Protein AF-A0A4Q3UX73-F1 (afdb_monomer_lite)

Sequence (95 aa):
MALRTDREKTAHLLRRFGLGASEAEIEFYGSGGYEKAVERLLTPPEDDGFDIDPSGIRADLEKRLDMQTLTYWWVARLMATKAPLRERMALFWHD

pLDDT: mean 88.93, std 8.89, range [60.09, 96.94]

Foldseek 3Di:
DDQDAQLSLLQVCCVVQFPHDDPVRSCVLQPVGNVSNVVQLVDDDPDQPLPDDLCPQAPDPVRHGPVVVVVVSLVVCSVSGSNRNVSVVVVVVVD

Secondary structure (DSSP, 8-state):
----SHHHHHHHHHHHHSS---HHHHHHHHTT-HHHHHHHHHS--S--S----GGG--SSTT----HHHHHHHHHHHHHH-S-HHHHHHHHHTT-

Radius of gyration: 16.56 Å; chains: 1; bo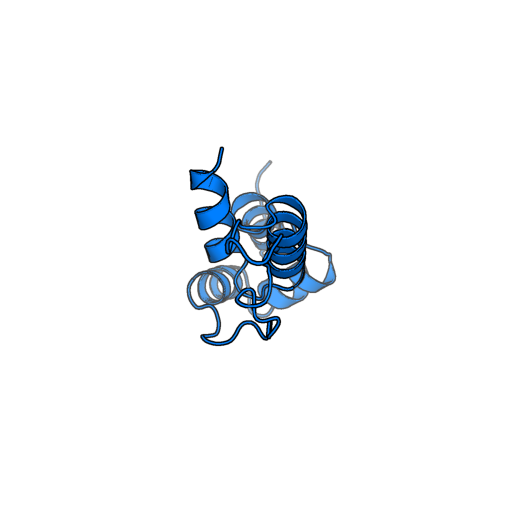unding box: 39×23×52 Å

Structure (mmCIF, N/CA/C/O backbone):
data_AF-A0A4Q3UX73-F1
#
_entry.id   AF-A0A4Q3UX73-F1
#
loop_
_atom_site.group_PDB
_atom_site.id
_atom_site.type_symbol
_atom_site.label_atom_id
_atom_site.label_alt_id
_atom_site.label_comp_id
_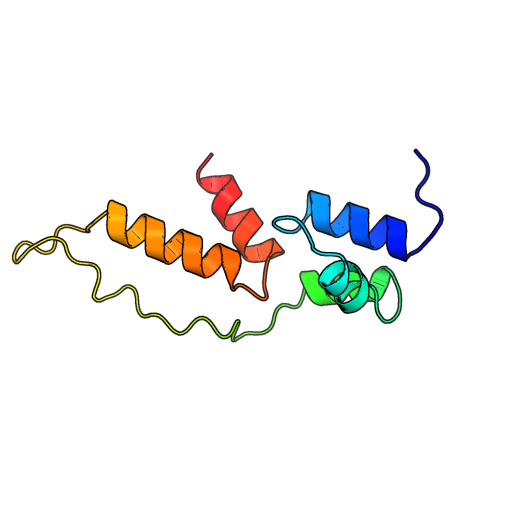atom_site.label_asym_id
_atom_site.label_entity_id
_atom_site.label_seq_id
_atom_site.pdbx_PDB_ins_code
_atom_site.Cartn_x
_atom_site.Cartn_y
_atom_site.Cartn_z
_atom_site.occupancy
_atom_site.B_iso_or_equiv
_atom_site.auth_seq_id
_atom_site.auth_comp_id
_atom_site.auth_asym_id
_atom_site.auth_atom_id
_atom_site.pdbx_PDB_model_num
ATOM 1 N N . MET A 1 1 ? 1.692 0.740 24.117 1.00 60.09 1 MET A N 1
ATOM 2 C CA . MET A 1 1 ? 0.649 1.784 24.003 1.00 60.09 1 MET A CA 1
ATOM 3 C C . MET A 1 1 ? -0.629 1.090 23.555 1.00 60.09 1 MET A C 1
ATOM 5 O O . MET A 1 1 ? -0.571 0.378 22.562 1.00 60.09 1 MET A O 1
ATOM 9 N N . ALA A 1 2 ? -1.721 1.172 24.318 1.00 76.12 2 ALA A N 1
ATOM 10 C CA . ALA A 1 2 ? -2.969 0.499 23.946 1.00 76.12 2 ALA A CA 1
ATOM 11 C C . ALA A 1 2 ? -3.644 1.268 22.797 1.00 76.12 2 ALA A C 1
ATOM 13 O O . ALA A 1 2 ? -3.863 2.468 22.940 1.00 76.12 2 ALA A O 1
ATOM 14 N N . LEU A 1 3 ? -3.944 0.597 21.681 1.00 85.06 3 LEU A N 1
ATOM 15 C CA . LEU A 1 3 ? -4.660 1.177 20.536 1.00 85.06 3 LEU A CA 1
ATOM 16 C C . LEU A 1 3 ? -6.157 1.157 20.856 1.00 85.06 3 LEU A C 1
ATOM 18 O O . LEU A 1 3 ? -6.729 0.079 21.029 1.00 85.06 3 LEU A O 1
ATOM 22 N N . ARG A 1 4 ? -6.779 2.329 20.997 1.00 88.19 4 ARG A N 1
ATOM 23 C CA . ARG A 1 4 ? -8.150 2.456 21.517 1.00 88.19 4 ARG A CA 1
ATOM 24 C C . ARG A 1 4 ? -9.163 2.692 20.409 1.00 88.19 4 ARG A C 1
ATOM 26 O O . ARG A 1 4 ? -10.287 2.215 20.508 1.00 88.19 4 ARG A O 1
ATOM 33 N N . THR A 1 5 ? -8.759 3.393 19.358 1.00 94.81 5 THR A N 1
ATOM 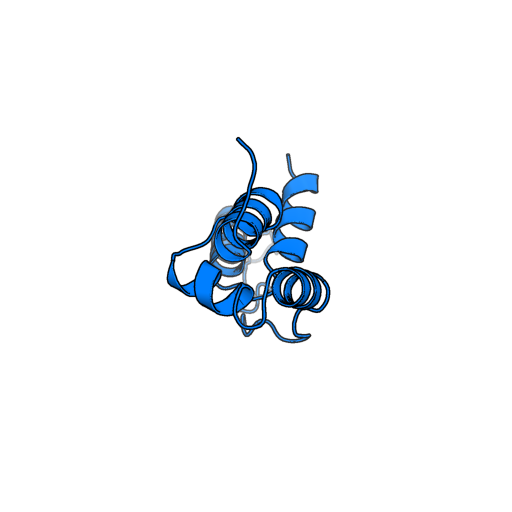34 C CA . THR A 1 5 ? -9.626 3.735 18.228 1.00 94.81 5 THR A CA 1
ATOM 35 C C . THR A 1 5 ? -9.341 2.857 17.017 1.00 94.81 5 THR A C 1
ATOM 37 O O . THR A 1 5 ? -8.220 2.386 16.813 1.00 94.81 5 THR A O 1
ATOM 40 N N . ASP A 1 6 ? -10.345 2.678 16.164 1.00 95.12 6 ASP A N 1
ATOM 41 C CA . ASP A 1 6 ? -10.169 1.958 14.902 1.00 95.12 6 ASP A CA 1
ATOM 42 C C . ASP A 1 6 ? -9.170 2.654 13.983 1.00 95.12 6 ASP A C 1
ATOM 44 O O . ASP A 1 6 ? -8.351 1.988 13.359 1.00 95.12 6 ASP A O 1
ATOM 48 N N . ARG A 1 7 ? -9.125 3.989 13.995 1.00 95.44 7 ARG A N 1
ATOM 49 C CA . ARG A 1 7 ? -8.108 4.748 13.263 1.00 95.44 7 ARG A CA 1
ATOM 50 C C . ARG A 1 7 ? -6.689 4.422 13.744 1.00 95.44 7 ARG A C 1
ATOM 52 O O . ARG A 1 7 ? -5.799 4.219 12.922 1.00 95.44 7 ARG A O 1
ATOM 59 N N . GLU A 1 8 ? -6.455 4.347 15.056 1.00 95.69 8 GLU A N 1
ATOM 60 C CA . GLU A 1 8 ? -5.146 3.966 15.612 1.00 95.69 8 GLU A CA 1
ATOM 61 C C . GLU A 1 8 ? -4.761 2.529 15.247 1.00 95.69 8 GLU A C 1
ATOM 63 O O . GLU A 1 8 ? -3.601 2.277 14.907 1.00 95.69 8 GLU A O 1
ATOM 68 N N . LYS A 1 9 ? -5.724 1.598 15.296 1.00 96.31 9 LYS A N 1
ATOM 69 C CA . LYS A 1 9 ? -5.519 0.207 14.872 1.00 96.31 9 LYS A CA 1
ATOM 70 C C . LYS A 1 9 ? -5.185 0.126 13.386 1.00 96.31 9 LYS A C 1
ATOM 72 O O . LYS A 1 9 ? -4.199 -0.515 13.042 1.00 96.31 9 LYS A O 1
ATOM 77 N N . THR A 1 10 ? -5.920 0.828 12.528 1.00 96.44 10 THR A N 1
ATOM 78 C CA . THR A 1 10 ? -5.656 0.903 11.084 1.00 96.44 10 THR A CA 1
ATOM 79 C C . THR A 1 10 ? -4.289 1.516 10.796 1.00 96.44 10 THR A C 1
ATOM 81 O O . THR A 1 10 ? -3.505 0.950 10.041 1.00 96.44 10 THR A O 1
ATOM 84 N N . ALA A 1 11 ? -3.934 2.623 11.451 1.00 95.62 11 ALA A N 1
ATOM 85 C CA . ALA A 1 11 ? -2.613 3.224 11.290 1.00 95.62 11 ALA A CA 1
ATOM 86 C C . ALA A 1 11 ? -1.493 2.270 11.743 1.00 95.62 11 ALA A C 1
ATOM 88 O O . ALA A 1 11 ? -0.434 2.199 11.122 1.00 95.62 11 ALA A O 1
ATOM 89 N N . HIS A 1 12 ? -1.708 1.517 12.827 1.00 95.50 12 HIS A N 1
ATOM 90 C CA . HIS A 1 12 ? -0.757 0.499 13.271 1.00 95.50 12 HIS A CA 1
ATOM 91 C C . HIS A 1 12 ? -0.646 -0.661 12.279 1.00 95.50 12 HIS A C 1
ATOM 93 O O . HIS A 1 12 ? 0.470 -1.072 11.960 1.00 95.50 12 HIS A O 1
ATOM 99 N N . LEU A 1 13 ? -1.780 -1.143 11.773 1.00 95.31 13 LEU A N 1
ATOM 100 C CA . LEU A 1 13 ? -1.862 -2.183 10.757 1.00 95.31 13 LEU A CA 1
ATOM 101 C C . LEU A 1 13 ? -1.062 -1.780 9.516 1.00 95.31 13 LEU A C 1
ATOM 103 O O . LEU A 1 13 ? -0.151 -2.502 9.132 1.00 95.31 13 LEU A O 1
ATOM 107 N N . LEU A 1 14 ? -1.301 -0.594 8.956 1.00 95.06 14 LEU A N 1
ATOM 108 C CA . LEU A 1 14 ? -0.609 -0.128 7.750 1.00 95.06 14 LEU A CA 1
ATOM 109 C C . LEU A 1 14 ? 0.901 0.080 7.958 1.00 95.06 14 LEU A C 1
ATOM 111 O O . LEU A 1 14 ? 1.689 -0.231 7.070 1.00 95.06 14 LEU A O 1
ATOM 115 N N . ARG A 1 15 ? 1.350 0.488 9.155 1.00 93.81 15 ARG A N 1
ATOM 116 C CA . ARG A 1 15 ? 2.791 0.515 9.486 1.00 93.81 15 ARG A CA 1
ATOM 117 C C . ARG A 1 15 ? 3.434 -0.877 9.490 1.00 93.81 15 ARG A C 1
ATOM 119 O O . ARG A 1 15 ? 4.629 -1.003 9.217 1.00 93.81 15 ARG A O 1
ATOM 126 N N . ARG A 1 16 ? 2.676 -1.919 9.841 1.00 92.56 16 ARG A N 1
ATOM 127 C CA . ARG A 1 16 ? 3.171 -3.301 9.987 1.00 92.56 16 ARG A CA 1
ATOM 128 C C . ARG A 1 16 ? 2.953 -4.178 8.754 1.00 92.56 16 ARG A C 1
ATOM 130 O O . ARG A 1 16 ? 3.748 -5.084 8.543 1.00 92.56 16 ARG A O 1
ATOM 137 N N . PHE A 1 17 ? 1.926 -3.894 7.963 1.00 91.75 17 PHE A N 1
ATOM 138 C CA . PHE A 1 17 ? 1.467 -4.725 6.847 1.00 91.75 17 PHE A CA 1
ATOM 139 C C . PHE A 1 17 ? 1.417 -3.974 5.510 1.00 91.75 17 PHE A C 1
ATOM 141 O O . PHE A 1 17 ? 1.232 -4.610 4.483 1.00 91.75 17 PHE A O 1
ATOM 148 N N . GLY A 1 18 ? 1.611 -2.652 5.493 1.00 91.00 18 GLY A N 1
ATOM 149 C CA . GLY A 1 18 ? 1.762 -1.857 4.269 1.00 91.00 18 GLY A CA 1
ATOM 150 C C . GLY A 1 18 ? 3.180 -1.313 4.093 1.00 91.00 18 GLY A C 1
ATOM 151 O O . GLY A 1 18 ? 4.065 -1.621 4.883 1.00 91.00 18 GLY A O 1
ATOM 152 N N . LEU A 1 19 ? 3.415 -0.460 3.101 1.00 90.88 19 LEU A N 1
ATOM 153 C CA . LEU A 1 19 ? 4.720 0.183 2.859 1.00 90.88 19 LEU A CA 1
ATOM 154 C C . LEU A 1 19 ? 4.856 1.528 3.602 1.00 90.88 19 LEU A C 1
ATOM 156 O O . LEU A 1 19 ? 5.552 2.439 3.168 1.00 90.88 19 LEU A O 1
ATOM 160 N N . GLY A 1 20 ? 4.165 1.648 4.739 1.00 86.44 20 GLY A N 1
ATOM 161 C CA . GLY A 1 20 ? 3.771 2.934 5.309 1.00 86.44 20 GLY A CA 1
ATOM 162 C C . GLY A 1 20 ? 2.351 3.305 4.878 1.00 86.44 20 GLY A C 1
ATOM 163 O O . GLY A 1 20 ? 1.699 2.550 4.161 1.00 86.44 20 GLY A O 1
ATOM 164 N N . ALA A 1 21 ? 1.849 4.430 5.385 1.00 91.62 21 ALA A N 1
ATOM 165 C CA . ALA A 1 21 ? 0.588 5.010 4.938 1.00 91.62 21 ALA A CA 1
ATOM 166 C C . ALA A 1 21 ? 0.550 6.509 5.229 1.00 91.62 21 ALA A C 1
ATOM 168 O O . ALA A 1 21 ? 0.928 6.954 6.317 1.00 91.62 21 ALA A O 1
ATOM 169 N N . SER A 1 22 ? 0.059 7.259 4.254 1.00 93.44 22 SER A N 1
ATOM 170 C CA . SER A 1 22 ? -0.372 8.641 4.397 1.00 93.44 22 SER A CA 1
ATOM 171 C C . SER A 1 22 ? -1.658 8.742 5.226 1.00 93.44 22 SER A C 1
ATOM 173 O O . SER A 1 22 ? -2.382 7.768 5.439 1.00 93.44 22 SER A O 1
ATOM 175 N N . GLU A 1 23 ? -1.972 9.957 5.669 1.00 95.31 23 GLU A N 1
ATOM 176 C CA . GLU A 1 23 ? -3.226 10.266 6.367 1.00 95.31 23 GLU A CA 1
ATOM 177 C C . GLU A 1 23 ? -4.464 9.870 5.543 1.00 95.31 23 GLU A C 1
ATOM 179 O O . GLU A 1 23 ? -5.390 9.255 6.074 1.00 95.31 23 GLU A O 1
ATOM 184 N N . ALA A 1 24 ? -4.432 10.127 4.231 1.00 95.38 24 ALA A N 1
ATOM 185 C CA . ALA A 1 24 ? -5.504 9.762 3.310 1.00 95.38 24 ALA A CA 1
ATOM 186 C C . ALA A 1 24 ? -5.677 8.239 3.186 1.00 95.38 24 ALA A C 1
ATOM 188 O O . ALA A 1 24 ? -6.799 7.744 3.125 1.00 95.38 24 ALA A O 1
ATOM 189 N N . GLU A 1 25 ? -4.586 7.472 3.193 1.00 94.50 25 GLU A N 1
ATOM 190 C CA . GLU A 1 25 ? -4.661 6.009 3.161 1.00 94.50 25 GLU A CA 1
ATOM 191 C C . GLU A 1 25 ? -5.193 5.441 4.477 1.00 94.50 25 GLU A C 1
ATOM 193 O O . GLU A 1 25 ? -6.007 4.520 4.462 1.00 94.50 25 GLU A O 1
ATOM 198 N N . ILE A 1 26 ? -4.794 6.004 5.623 1.00 96.31 26 ILE A N 1
ATOM 199 C CA . ILE A 1 26 ? -5.343 5.599 6.926 1.00 96.31 26 ILE A CA 1
ATOM 200 C C . ILE A 1 26 ? -6.863 5.796 6.944 1.00 96.31 26 ILE A C 1
ATOM 202 O O . ILE A 1 26 ? -7.586 4.918 7.421 1.00 96.31 26 ILE A O 1
ATOM 206 N N . GLU A 1 27 ? -7.352 6.914 6.408 1.00 96.44 27 GLU A N 1
ATOM 207 C CA . GLU A 1 27 ? -8.784 7.178 6.271 1.00 96.44 27 GLU A CA 1
ATOM 208 C C . GLU A 1 27 ? -9.454 6.223 5.272 1.00 96.44 27 GLU A C 1
ATOM 210 O O . GLU A 1 27 ? -10.464 5.601 5.603 1.00 96.44 27 GLU A O 1
ATOM 215 N N . PHE A 1 28 ? -8.868 6.031 4.087 1.00 94.88 28 PHE A N 1
ATOM 216 C CA . PHE A 1 28 ? -9.393 5.132 3.058 1.00 94.88 28 PHE A CA 1
ATOM 217 C C . PHE A 1 28 ? -9.533 3.695 3.570 1.00 94.88 28 PHE A C 1
ATOM 219 O O . PHE A 1 28 ? -10.632 3.134 3.544 1.00 94.88 28 PHE A O 1
ATOM 226 N N . TYR A 1 29 ? -8.448 3.104 4.080 1.00 95.06 29 TYR A N 1
ATOM 227 C CA . TYR A 1 29 ? -8.460 1.737 4.600 1.00 95.06 29 TYR A CA 1
ATOM 228 C C . TYR A 1 29 ? -9.338 1.628 5.845 1.00 95.06 29 TYR A C 1
ATOM 230 O O . TYR A 1 29 ? -10.040 0.631 5.992 1.00 95.06 29 TYR A O 1
ATOM 238 N N . GLY A 1 30 ? -9.340 2.650 6.705 1.00 95.31 30 GLY A N 1
ATOM 239 C CA . GLY A 1 30 ? -10.126 2.693 7.938 1.00 95.31 30 GLY A CA 1
ATOM 240 C C . GLY A 1 30 ? -11.604 3.027 7.743 1.00 95.31 30 GLY A C 1
ATOM 241 O O . GLY A 1 30 ? -12.370 2.937 8.702 1.00 95.31 30 GLY A O 1
ATOM 242 N N . SER A 1 31 ? -12.031 3.401 6.534 1.00 96.12 31 SER A N 1
ATOM 243 C CA . SER A 1 31 ? -13.437 3.684 6.250 1.00 96.12 31 SER A CA 1
ATOM 244 C C . SER A 1 31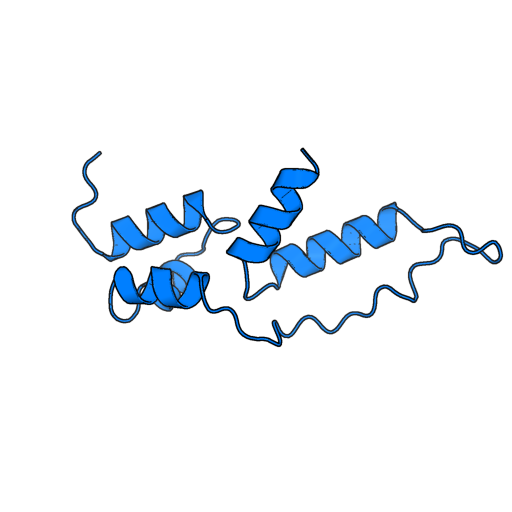 ? -14.281 2.422 6.469 1.00 96.12 31 SER A C 1
ATOM 246 O O . SER A 1 31 ? -14.056 1.390 5.840 1.00 96.12 31 SER A O 1
ATOM 248 N N . GLY A 1 32 ? -15.240 2.472 7.393 1.00 94.81 32 GLY A N 1
ATOM 249 C CA . GLY A 1 32 ? -15.992 1.281 7.812 1.00 94.81 32 GLY A CA 1
ATOM 250 C C . GLY A 1 32 ? -15.330 0.453 8.924 1.00 94.81 32 GLY A C 1
ATOM 251 O O . GLY A 1 32 ? -15.793 -0.648 9.198 1.00 94.81 32 GLY A O 1
ATOM 252 N N . GLY A 1 33 ? -14.292 0.978 9.582 1.00 96.12 33 GLY A N 1
ATOM 253 C CA . GLY A 1 33 ? -13.678 0.386 10.773 1.00 96.12 33 GLY A CA 1
ATOM 254 C C . GLY A 1 33 ? -12.456 -0.490 10.494 1.00 96.12 33 GLY A C 1
ATOM 255 O O . GLY A 1 33 ? -12.056 -0.719 9.350 1.00 96.12 33 GLY A O 1
ATOM 256 N N . TYR A 1 34 ? -11.838 -0.980 11.570 1.00 96.00 34 TYR A N 1
ATOM 257 C CA . TYR A 1 34 ? -10.599 -1.766 11.508 1.00 96.00 34 TYR A CA 1
ATOM 258 C C . TYR A 1 34 ? -10.758 -3.078 10.725 1.00 96.00 34 TYR A C 1
ATOM 260 O O . TYR A 1 34 ? -9.886 -3.440 9.939 1.00 96.00 34 TYR A O 1
ATOM 268 N N . GLU A 1 35 ? -11.874 -3.784 10.907 1.00 96.88 35 GLU A N 1
ATOM 269 C CA . GLU A 1 35 ? -12.129 -5.057 10.219 1.00 96.88 35 GLU A CA 1
ATOM 270 C C . GLU A 1 35 ? -12.175 -4.873 8.700 1.00 96.88 35 GLU A C 1
ATOM 272 O O . GLU A 1 35 ? -11.577 -5.658 7.962 1.00 96.88 35 GLU A O 1
ATOM 277 N N . LYS A 1 36 ? -12.775 -3.772 8.229 1.00 96.94 36 LYS A N 1
ATOM 278 C CA . LYS A 1 36 ? -12.791 -3.429 6.804 1.00 96.94 36 LYS A CA 1
ATOM 279 C C . LYS A 1 36 ? -11.390 -3.123 6.274 1.00 96.94 36 LYS A C 1
ATOM 281 O O . LYS A 1 36 ? -11.078 -3.485 5.141 1.00 96.94 36 LYS A O 1
ATOM 286 N N . ALA A 1 37 ? -10.527 -2.501 7.081 1.00 95.88 37 ALA A N 1
ATOM 287 C CA . ALA A 1 37 ? -9.127 -2.287 6.716 1.00 95.88 37 ALA A CA 1
ATOM 288 C C . ALA A 1 37 ? -8.386 -3.616 6.498 1.00 95.88 37 ALA A C 1
ATOM 290 O O . ALA A 1 37 ? -7.670 -3.761 5.507 1.00 95.88 37 ALA A O 1
ATOM 291 N N . VAL A 1 38 ? -8.589 -4.592 7.392 1.00 96.50 38 VAL A N 1
ATOM 292 C CA . VAL A 1 38 ? -8.010 -5.940 7.269 1.00 96.50 38 VAL A CA 1
ATOM 293 C C . VAL A 1 38 ? -8.526 -6.638 6.012 1.00 96.50 38 VAL A C 1
ATOM 295 O O . VAL A 1 38 ?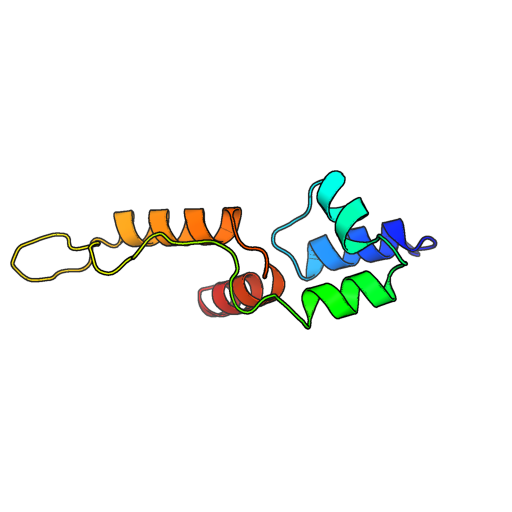 -7.728 -7.131 5.220 1.00 96.50 38 VAL A O 1
ATOM 298 N N . GLU A 1 39 ? -9.842 -6.631 5.790 1.00 96.62 39 GLU A N 1
ATOM 299 C CA . GLU A 1 39 ? -10.467 -7.246 4.614 1.00 96.62 39 GLU A CA 1
ATOM 300 C C . GLU A 1 39 ? -9.906 -6.674 3.303 1.00 96.62 39 GLU A C 1
ATOM 302 O O . GLU A 1 39 ? -9.535 -7.436 2.411 1.00 96.62 39 GLU A O 1
ATOM 307 N N . ARG A 1 40 ? -9.775 -5.343 3.203 1.00 94.56 40 ARG A N 1
ATOM 308 C CA . ARG A 1 40 ? -9.207 -4.669 2.022 1.00 94.56 40 ARG A CA 1
ATOM 309 C C . ARG A 1 40 ? -7.759 -5.065 1.752 1.00 94.56 40 ARG A C 1
ATOM 311 O O . ARG A 1 40 ? -7.389 -5.231 0.597 1.00 94.56 40 ARG A O 1
ATOM 318 N N . LEU A 1 41 ? -6.938 -5.210 2.793 1.00 94.31 41 LEU A N 1
ATOM 319 C CA . LEU A 1 41 ? -5.537 -5.616 2.633 1.00 94.31 41 LEU A CA 1
ATOM 320 C C . LEU A 1 41 ? -5.399 -7.082 2.207 1.00 94.31 41 LEU A C 1
ATOM 322 O O . LEU A 1 41 ? -4.488 -7.409 1.450 1.00 94.31 41 LEU A O 1
ATOM 326 N N . LEU A 1 42 ? -6.285 -7.953 2.696 1.00 95.31 42 LEU A N 1
ATOM 327 C CA . LEU A 1 42 ? -6.297 -9.378 2.352 1.00 95.31 42 LEU A C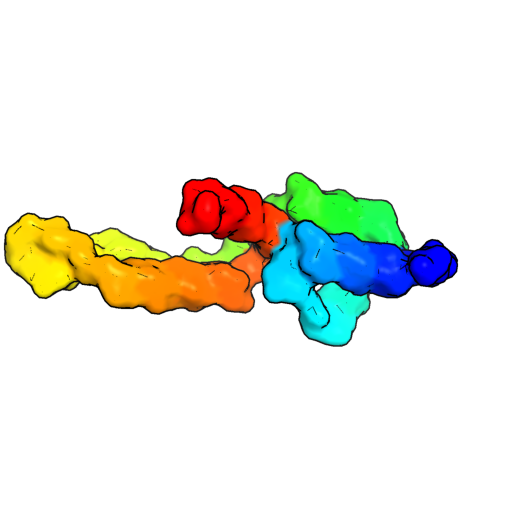A 1
ATOM 328 C C . LEU A 1 42 ? -6.951 -9.665 0.996 1.00 95.31 42 LEU A C 1
ATOM 330 O O . LEU A 1 42 ? -6.695 -10.717 0.415 1.00 95.31 42 LEU A O 1
ATOM 334 N N . THR A 1 43 ? -7.759 -8.733 0.490 1.00 94.81 43 THR A N 1
ATOM 335 C CA . THR A 1 43 ? -8.511 -8.875 -0.763 1.00 94.81 43 THR A CA 1
ATOM 336 C C . THR A 1 43 ? -8.120 -7.761 -1.741 1.00 94.81 43 THR A C 1
ATOM 338 O O . THR A 1 43 ? -8.936 -6.882 -2.036 1.00 94.81 43 THR A O 1
ATOM 341 N N . PRO A 1 44 ? -6.856 -7.733 -2.209 1.00 91.00 44 PRO A N 1
ATOM 342 C CA . PRO A 1 44 ? -6.417 -6.718 -3.153 1.00 91.00 44 PRO A CA 1
ATOM 343 C C . PRO A 1 44 ? -7.162 -6.864 -4.488 1.00 91.00 44 PRO A C 1
ATOM 345 O O . PRO A 1 44 ? -7.572 -7.972 -4.845 1.00 91.00 44 PRO A O 1
ATOM 348 N N . PRO A 1 45 ? -7.315 -5.771 -5.254 1.00 89.12 45 PRO A N 1
ATOM 349 C CA . PRO A 1 45 ? -7.833 -5.867 -6.611 1.00 89.12 45 PRO A CA 1
ATOM 350 C C . PRO A 1 45 ? -6.893 -6.717 -7.480 1.00 89.12 45 PRO A C 1
ATOM 352 O O . PRO A 1 45 ? -5.677 -6.722 -7.268 1.00 89.12 45 PRO A O 1
ATOM 355 N N . GLU A 1 46 ? -7.453 -7.426 -8.464 1.00 86.06 46 GLU A N 1
ATOM 356 C CA . GLU A 1 46 ? -6.658 -8.196 -9.435 1.00 86.06 46 GLU A CA 1
ATOM 357 C C . GLU A 1 46 ? -5.713 -7.280 -10.219 1.00 86.06 46 GLU A C 1
ATOM 359 O O . GLU A 1 46 ? -4.536 -7.595 -10.393 1.00 86.06 46 GLU A O 1
ATOM 364 N N . ASP A 1 47 ? -6.231 -6.115 -10.606 1.00 85.38 47 ASP A N 1
ATOM 365 C CA . ASP A 1 47 ? -5.496 -5.041 -11.254 1.00 85.38 47 ASP A CA 1
ATOM 366 C C . ASP A 1 47 ? -5.168 -3.929 -10.243 1.00 85.38 47 ASP A C 1
ATOM 368 O O . ASP A 1 47 ? -6.053 -3.259 -9.697 1.00 85.38 47 ASP A O 1
ATOM 372 N N . ASP A 1 48 ? -3.876 -3.725 -9.981 1.00 81.94 48 ASP A N 1
ATOM 373 C CA . ASP A 1 48 ? -3.394 -2.626 -9.142 1.00 81.94 48 ASP A CA 1
ATOM 374 C C . ASP A 1 48 ? -3.214 -1.308 -9.917 1.00 81.94 48 ASP A C 1
ATOM 376 O O . ASP A 1 48 ? -3.001 -0.263 -9.296 1.00 81.94 48 ASP A O 1
ATOM 380 N N . GLY A 1 49 ? -3.419 -1.318 -11.237 1.00 84.38 49 GLY A N 1
ATOM 381 C CA . GLY A 1 49 ? -3.320 -0.173 -12.138 1.00 84.38 49 GLY A CA 1
ATOM 382 C C . GLY A 1 49 ? -1.890 0.164 -12.559 1.00 84.38 49 GLY A C 1
ATOM 383 O O . GLY A 1 49 ? -1.669 1.223 -13.148 1.00 84.38 49 GLY A O 1
ATOM 384 N N . PHE A 1 50 ? -0.912 -0.687 -12.236 1.00 89.81 50 PHE A N 1
ATOM 385 C CA . PHE A 1 50 ? 0.472 -0.492 -12.647 1.00 89.81 50 PHE A CA 1
ATOM 386 C C . PHE A 1 50 ? 0.734 -1.167 -14.001 1.00 89.81 50 PHE A C 1
ATOM 388 O O . PHE A 1 50 ? 1.030 -2.358 -14.064 1.00 89.81 50 PHE A O 1
ATOM 395 N N . ASP A 1 51 ? 0.657 -0.383 -15.078 1.00 88.56 51 ASP A N 1
ATOM 396 C CA . ASP A 1 51 ? 0.711 -0.863 -16.471 1.00 88.56 51 ASP A CA 1
ATOM 397 C C . ASP A 1 51 ? 2.034 -0.520 -17.185 1.00 88.56 51 ASP A C 1
ATOM 399 O O . ASP A 1 51 ? 2.078 -0.135 -18.352 1.00 88.56 51 ASP A O 1
ATOM 403 N N . ILE A 1 52 ? 3.152 -0.584 -16.458 1.00 88.06 52 ILE A N 1
ATOM 404 C CA . ILE A 1 52 ? 4.478 -0.431 -17.066 1.00 88.06 52 ILE A CA 1
ATOM 405 C C . ILE A 1 52 ? 5.032 -1.827 -17.325 1.00 88.06 52 ILE A C 1
ATOM 407 O O . ILE A 1 52 ? 5.370 -2.538 -16.380 1.00 88.06 52 ILE A O 1
ATOM 411 N N . ASP A 1 53 ? 5.160 -2.213 -18.593 1.00 86.94 53 ASP A N 1
ATOM 412 C CA . ASP A 1 53 ? 5.709 -3.515 -18.978 1.00 86.94 53 ASP A CA 1
ATOM 413 C C . ASP A 1 53 ? 7.235 -3.589 -18.730 1.00 86.94 53 ASP A C 1
ATOM 415 O O . ASP A 1 53 ? 7.996 -2.826 -19.339 1.00 86.94 53 ASP A O 1
ATOM 419 N N . PRO A 1 54 ? 7.727 -4.512 -17.877 1.00 84.69 54 PRO A N 1
ATOM 420 C CA . PRO A 1 54 ? 9.158 -4.695 -17.655 1.00 84.69 54 PRO A CA 1
ATOM 421 C C . PRO A 1 54 ? 9.875 -5.418 -18.807 1.00 84.69 54 PRO A C 1
ATOM 423 O O . PRO A 1 54 ? 11.103 -5.493 -18.799 1.00 84.69 54 PRO A O 1
ATOM 426 N N . SER A 1 55 ? 9.170 -5.973 -19.802 1.00 81.81 55 SER A N 1
ATOM 427 C CA . SER A 1 55 ? 9.776 -6.797 -20.864 1.00 81.81 55 SER A CA 1
ATOM 428 C C . SER A 1 55 ? 10.775 -6.039 -21.754 1.00 81.81 55 SER A C 1
ATOM 430 O O . SER A 1 55 ? 11.683 -6.647 -22.344 1.00 81.81 55 SER A O 1
ATOM 432 N N . GLY A 1 56 ? 10.631 -4.710 -21.810 1.00 78.56 56 GLY A N 1
ATOM 433 C CA . GLY A 1 56 ? 11.533 -3.784 -22.492 1.00 78.56 56 GLY A CA 1
ATOM 434 C C . GLY A 1 56 ? 12.818 -3.464 -21.722 1.00 78.56 56 GLY A C 1
ATOM 435 O O . GLY A 1 56 ? 13.709 -2.829 -22.281 1.00 78.56 56 GLY A O 1
ATOM 436 N N . ILE A 1 57 ? 12.951 -3.911 -20.469 1.00 79.75 57 ILE A N 1
ATOM 437 C CA . ILE A 1 57 ? 14.124 -3.651 -19.627 1.00 79.75 57 ILE A CA 1
ATOM 438 C C . ILE A 1 57 ? 15.261 -4.595 -20.038 1.00 79.75 57 ILE A C 1
ATOM 440 O O . ILE A 1 57 ? 15.438 -5.688 -19.496 1.00 79.75 57 ILE A O 1
ATOM 444 N N . ARG A 1 58 ? 16.025 -4.187 -21.054 1.00 72.94 58 ARG A N 1
ATOM 445 C CA . ARG A 1 58 ? 17.203 -4.903 -21.562 1.00 72.94 58 ARG A CA 1
ATOM 446 C C . ARG A 1 58 ? 18.371 -3.934 -21.689 1.00 72.94 58 ARG A C 1
ATOM 448 O O . ARG A 1 58 ? 18.207 -2.848 -22.231 1.00 72.94 58 ARG A O 1
ATOM 455 N N . ALA A 1 59 ? 19.537 -4.352 -21.210 1.00 60.25 59 ALA A N 1
ATOM 456 C CA . ALA A 1 59 ? 20.763 -3.562 -21.236 1.00 60.25 59 ALA A CA 1
ATOM 457 C C . ALA A 1 59 ? 21.421 -3.536 -22.628 1.00 60.25 59 ALA A C 1
ATOM 459 O O . ALA A 1 59 ? 22.104 -2.573 -22.967 1.00 60.25 59 ALA A O 1
ATOM 460 N N . ASP A 1 60 ? 21.248 -4.591 -23.434 1.00 62.62 60 ASP A N 1
ATOM 461 C CA . ASP A 1 60 ? 21.961 -4.771 -24.701 1.00 62.62 60 ASP A CA 1
ATOM 462 C C . ASP A 1 60 ? 21.293 -5.786 -25.660 1.00 62.62 60 ASP A C 1
ATOM 464 O O . ASP A 1 60 ? 20.291 -6.440 -25.347 1.00 62.62 60 ASP A O 1
ATOM 468 N N . LEU A 1 61 ? 21.889 -5.938 -26.853 1.00 62.75 61 LEU A N 1
ATOM 469 C CA . LEU A 1 61 ? 21.531 -6.954 -27.857 1.00 62.75 61 LEU A CA 1
ATOM 470 C C . LEU A 1 61 ? 21.732 -8.396 -27.350 1.00 62.75 61 LEU A C 1
ATOM 472 O O . LEU A 1 61 ? 21.139 -9.327 -27.896 1.00 62.75 61 LEU A O 1
ATOM 476 N N . GLU A 1 62 ? 22.527 -8.582 -26.293 1.00 68.50 62 GLU A N 1
ATOM 477 C CA . GLU A 1 62 ? 22.797 -9.873 -25.649 1.00 68.50 62 GLU A CA 1
ATOM 478 C C . GLU A 1 62 ? 21.727 -10.251 -24.610 1.00 68.50 62 GLU A C 1
ATOM 480 O O . GLU A 1 62 ? 21.835 -11.285 -23.950 1.00 68.50 62 GLU A O 1
ATOM 485 N N . LYS A 1 63 ? 20.646 -9.459 -24.506 1.00 67.12 63 LYS A N 1
ATOM 486 C CA . LYS A 1 63 ? 19.509 -9.674 -23.597 1.00 67.12 63 LYS A CA 1
ATOM 487 C C . LYS A 1 63 ? 19.907 -9.677 -22.122 1.00 67.12 63 LYS A C 1
ATOM 489 O O . LYS A 1 63 ? 19.174 -10.248 -21.309 1.00 67.12 63 LYS A O 1
ATOM 494 N N . ARG A 1 64 ? 21.018 -9.035 -21.751 1.00 73.81 64 ARG A N 1
ATOM 495 C CA . ARG A 1 64 ? 21.333 -8.837 -20.335 1.00 73.81 64 ARG A CA 1
ATOM 496 C C . ARG A 1 64 ? 20.267 -7.946 -19.708 1.00 73.81 64 ARG A C 1
ATOM 498 O O . ARG A 1 64 ? 19.788 -7.000 -20.333 1.00 73.81 64 ARG A O 1
ATOM 505 N N . LEU A 1 65 ? 19.850 -8.281 -18.492 1.00 78.25 65 LEU A N 1
ATOM 506 C CA . LEU A 1 65 ? 18.907 -7.452 -17.751 1.00 78.25 65 LEU A CA 1
ATOM 507 C C . LEU A 1 65 ? 19.633 -6.196 -17.273 1.00 78.25 65 LEU A C 1
ATOM 509 O O . LEU A 1 65 ? 20.690 -6.289 -16.646 1.00 78.25 65 LEU A O 1
ATOM 513 N N . ASP A 1 66 ? 19.051 -5.033 -17.553 1.00 86.88 66 ASP A N 1
ATOM 514 C CA . ASP A 1 66 ? 19.468 -3.799 -16.898 1.00 86.88 66 ASP A CA 1
ATOM 515 C C . ASP A 1 66 ? 18.917 -3.813 -15.469 1.00 86.88 66 ASP A C 1
ATOM 517 O O . ASP A 1 66 ? 17.762 -3.468 -15.215 1.00 86.88 66 ASP A O 1
ATOM 521 N N . MET A 1 67 ? 19.746 -4.271 -14.531 1.00 85.88 67 MET A N 1
ATOM 522 C CA . MET A 1 67 ? 19.370 -4.381 -13.123 1.00 85.88 67 MET A CA 1
ATOM 523 C C . MET A 1 67 ? 19.026 -3.025 -12.504 1.00 85.88 67 MET A C 1
ATOM 525 O O . MET A 1 67 ? 18.187 -2.967 -11.604 1.00 85.88 67 MET A O 1
ATOM 529 N N . GLN A 1 68 ? 19.632 -1.933 -12.976 1.00 89.50 68 GLN A N 1
ATOM 530 C CA . GLN A 1 68 ? 19.341 -0.600 -12.465 1.00 89.50 68 GLN A CA 1
ATOM 531 C C . GLN A 1 68 ? 17.945 -0.157 -12.914 1.00 89.50 68 GLN A C 1
ATOM 533 O O . GLN A 1 68 ? 17.122 0.226 -12.081 1.00 89.50 68 GLN A O 1
ATOM 538 N N . THR A 1 69 ? 17.639 -0.276 -14.207 1.00 89.19 69 THR A N 1
ATOM 539 C CA . THR A 1 69 ? 16.298 0.024 -14.727 1.00 89.19 69 THR A CA 1
ATOM 540 C C . THR A 1 69 ? 15.236 -0.896 -14.129 1.00 89.19 69 THR A C 1
ATOM 542 O O . THR A 1 69 ? 14.158 -0.420 -13.777 1.00 89.19 69 THR A O 1
ATOM 545 N N . LEU A 1 70 ? 15.540 -2.183 -13.932 1.00 90.19 70 LEU A N 1
ATOM 546 C CA . LEU A 1 70 ? 14.626 -3.129 -13.288 1.00 90.19 70 LEU A CA 1
ATOM 547 C C . LEU A 1 70 ? 14.334 -2.739 -11.835 1.00 90.19 70 LEU A C 1
ATOM 549 O O . LEU A 1 70 ? 13.189 -2.805 -11.390 1.00 90.19 70 LEU A O 1
ATOM 553 N N . THR A 1 71 ? 15.350 -2.269 -11.111 1.00 90.81 71 THR A N 1
ATOM 554 C CA . THR A 1 71 ? 15.187 -1.763 -9.745 1.00 90.81 71 THR A CA 1
ATOM 555 C C . THR A 1 71 ? 14.293 -0.523 -9.727 1.00 90.81 71 THR A C 1
ATOM 557 O O . THR A 1 71 ? 13.370 -0.454 -8.919 1.00 90.81 71 THR A O 1
ATOM 560 N N . TYR A 1 72 ? 14.500 0.438 -10.635 1.00 92.50 72 TYR A N 1
ATOM 561 C CA . TYR A 1 72 ? 13.632 1.618 -10.728 1.00 92.50 72 TYR A CA 1
ATOM 562 C C . TYR A 1 72 ? 12.191 1.259 -11.081 1.00 92.50 72 TYR A C 1
ATOM 564 O O . TYR A 1 72 ? 11.263 1.810 -10.491 1.00 92.50 72 TYR A O 1
ATOM 572 N N . TRP A 1 73 ? 12.004 0.314 -12.002 1.00 92.94 73 TRP A N 1
ATOM 573 C CA . TRP A 1 73 ? 10.690 -0.210 -12.347 1.00 92.94 73 TRP A CA 1
ATOM 574 C C . TRP A 1 73 ? 9.992 -0.819 -11.128 1.00 92.94 73 TRP A C 1
ATOM 576 O O . TRP A 1 73 ? 8.839 -0.491 -10.846 1.00 92.94 73 TRP A O 1
ATOM 586 N N . TRP A 1 74 ? 10.701 -1.645 -10.354 1.00 92.19 74 TRP A N 1
ATOM 587 C CA . TRP A 1 74 ? 10.123 -2.268 -9.168 1.00 92.19 74 TRP A CA 1
ATOM 588 C C . TRP A 1 74 ? 9.809 -1.239 -8.077 1.00 92.19 74 TRP A C 1
ATOM 590 O O . TRP A 1 74 ? 8.723 -1.267 -7.509 1.00 92.19 74 TRP A O 1
ATOM 600 N N . VAL A 1 75 ? 10.684 -0.257 -7.839 1.00 92.44 75 VAL A N 1
ATOM 601 C CA . VAL A 1 75 ? 10.413 0.845 -6.898 1.00 92.44 75 VAL A CA 1
ATOM 602 C C . VAL A 1 75 ? 9.193 1.667 -7.329 1.00 92.44 75 VAL A C 1
ATOM 604 O O . VAL A 1 75 ? 8.361 2.007 -6.489 1.00 92.44 75 VAL A O 1
ATOM 607 N N . ALA A 1 76 ? 9.031 1.945 -8.626 1.00 93.19 76 ALA A N 1
ATOM 608 C CA . ALA A 1 76 ? 7.834 2.608 -9.144 1.00 93.19 76 ALA A CA 1
ATOM 609 C C . ALA A 1 76 ? 6.566 1.781 -8.874 1.00 93.19 76 ALA A C 1
ATOM 611 O O . ALA A 1 76 ? 5.556 2.331 -8.429 1.00 93.19 76 ALA A O 1
ATOM 612 N N . ARG A 1 77 ? 6.640 0.456 -9.055 1.00 92.62 77 ARG A N 1
ATOM 613 C CA . ARG A 1 77 ? 5.557 -0.475 -8.714 1.00 92.62 77 ARG A CA 1
ATOM 614 C C . ARG A 1 77 ? 5.213 -0.436 -7.223 1.00 92.62 77 ARG A C 1
ATOM 616 O O . ARG A 1 77 ? 4.037 -0.345 -6.880 1.00 92.62 77 ARG A O 1
ATOM 623 N N . LEU A 1 78 ? 6.216 -0.447 -6.342 1.00 92.25 78 LEU A N 1
ATOM 624 C CA . LEU A 1 78 ? 6.025 -0.362 -4.888 1.00 92.25 78 LEU A CA 1
ATOM 625 C C . LEU A 1 78 ? 5.325 0.940 -4.466 1.00 92.25 78 LEU A C 1
ATOM 627 O O . LEU A 1 78 ? 4.501 0.916 -3.558 1.00 92.25 78 LEU A O 1
ATOM 631 N N . MET A 1 79 ? 5.618 2.065 -5.126 1.00 90.38 79 MET A N 1
ATOM 632 C CA . MET A 1 79 ? 4.986 3.357 -4.824 1.00 90.38 79 MET A CA 1
ATOM 633 C C . MET A 1 79 ? 3.539 3.465 -5.322 1.00 90.38 79 MET A C 1
ATOM 635 O O . MET A 1 79 ? 2.743 4.177 -4.717 1.00 90.38 79 MET A O 1
ATOM 639 N N . ALA A 1 80 ? 3.201 2.795 -6.426 1.00 90.94 80 ALA A N 1
ATOM 640 C CA . ALA A 1 80 ? 1.889 2.903 -7.068 1.00 90.94 80 ALA A CA 1
ATOM 641 C C . ALA A 1 80 ? 0.901 1.790 -6.673 1.00 90.94 80 ALA A C 1
ATOM 643 O O . ALA A 1 80 ? -0.276 1.855 -7.029 1.00 90.94 80 ALA A O 1
ATOM 644 N N . THR A 1 81 ? 1.366 0.751 -5.974 1.00 91.56 81 THR A N 1
ATOM 645 C CA . THR A 1 81 ? 0.571 -0.449 -5.704 1.00 91.56 81 THR A CA 1
ATOM 646 C C . THR A 1 81 ? -0.680 -0.174 -4.865 1.00 91.56 81 THR A C 1
ATOM 648 O O . THR A 1 81 ? -0.654 0.523 -3.852 1.00 91.56 81 THR A O 1
ATOM 651 N N . LYS A 1 82 ? -1.782 -0.833 -5.232 1.00 91.94 82 LYS A N 1
ATOM 652 C CA . LYS A 1 82 ? -2.994 -0.952 -4.402 1.00 91.94 82 LYS A CA 1
ATOM 653 C C . LYS A 1 82 ? -3.012 -2.235 -3.566 1.00 91.94 82 LYS A C 1
ATOM 655 O O . LYS A 1 82 ? -3.992 -2.506 -2.878 1.00 91.94 82 LYS A O 1
ATOM 660 N N . ALA A 1 83 ? -1.940 -3.026 -3.618 1.00 93.44 83 ALA A N 1
ATOM 661 C CA . ALA A 1 83 ? -1.787 -4.293 -2.911 1.00 93.44 83 ALA A CA 1
ATOM 662 C C . ALA A 1 83 ? -0.551 -4.268 -1.984 1.00 93.44 83 ALA A C 1
ATOM 664 O O . ALA A 1 83 ? 0.341 -5.111 -2.116 1.00 93.44 83 ALA A O 1
ATOM 665 N N . PRO A 1 84 ? -0.463 -3.324 -1.025 1.00 93.69 84 PRO A N 1
ATOM 666 C CA . PRO A 1 84 ? 0.771 -3.070 -0.280 1.00 93.69 84 PRO A CA 1
ATOM 667 C C . PRO A 1 84 ? 1.219 -4.261 0.581 1.00 93.69 84 PRO A C 1
ATOM 669 O O . PRO A 1 84 ? 2.416 -4.452 0.773 1.00 93.69 84 PRO A O 1
ATOM 672 N N . LEU A 1 85 ? 0.288 -5.101 1.050 1.00 94.44 85 LEU A N 1
ATOM 673 C CA . LEU A 1 85 ? 0.622 -6.339 1.759 1.00 94.44 85 LEU A CA 1
ATOM 674 C C . LEU A 1 85 ? 1.340 -7.345 0.851 1.00 94.44 85 LEU A C 1
ATOM 676 O O . LEU A 1 85 ? 2.361 -7.903 1.250 1.00 94.44 85 LEU A O 1
ATOM 680 N N . ARG A 1 86 ? 0.844 -7.544 -0.376 1.00 92.06 86 ARG A N 1
ATOM 681 C CA . ARG A 1 86 ? 1.457 -8.444 -1.364 1.00 92.06 86 ARG A CA 1
ATOM 682 C C . ARG A 1 86 ? 2.880 -8.001 -1.686 1.00 92.06 86 ARG A C 1
ATOM 684 O O . ARG A 1 86 ? 3.802 -8.810 -1.637 1.00 92.06 86 ARG A O 1
ATOM 691 N N . GLU A 1 87 ? 3.059 -6.715 -1.963 1.00 92.19 87 GLU A N 1
ATOM 692 C CA . GLU A 1 87 ? 4.371 -6.160 -2.293 1.00 92.19 87 GLU A CA 1
ATOM 693 C C . GLU A 1 87 ? 5.337 -6.201 -1.096 1.00 92.19 87 GLU A C 1
ATOM 695 O O . GLU A 1 87 ? 6.505 -6.553 -1.250 1.00 92.19 87 GLU A O 1
ATOM 700 N N . ARG A 1 88 ? 4.854 -5.940 0.127 1.00 93.00 88 ARG A N 1
ATOM 701 C CA . ARG A 1 88 ? 5.664 -6.082 1.346 1.00 93.00 88 ARG A CA 1
ATOM 702 C C . ARG A 1 88 ? 6.095 -7.527 1.596 1.00 93.00 88 ARG A C 1
ATOM 704 O O . ARG A 1 88 ? 7.220 -7.751 2.033 1.00 93.00 88 ARG A O 1
ATOM 711 N N . MET A 1 89 ? 5.221 -8.498 1.325 1.00 92.06 89 MET A N 1
ATOM 712 C CA . MET A 1 89 ? 5.577 -9.916 1.394 1.00 92.06 89 MET A CA 1
ATOM 713 C C . MET A 1 89 ? 6.642 -10.270 0.361 1.00 92.06 89 MET A C 1
ATOM 715 O O . MET A 1 89 ? 7.572 -10.978 0.713 1.00 92.06 89 MET A O 1
ATOM 719 N N . ALA A 1 90 ? 6.537 -9.776 -0.877 1.00 90.69 90 ALA A N 1
ATOM 720 C CA . ALA A 1 90 ? 7.563 -9.990 -1.895 1.00 90.69 90 ALA A CA 1
ATOM 721 C C . ALA A 1 90 ? 8.915 -9.405 -1.456 1.00 90.69 90 ALA A C 1
ATOM 723 O O . ALA A 1 90 ? 9.913 -10.120 -1.461 1.00 90.69 90 ALA A O 1
ATOM 724 N N . LEU A 1 91 ? 8.930 -8.151 -0.986 1.00 90.12 91 LEU A N 1
ATOM 725 C CA . LEU A 1 91 ? 10.135 -7.478 -0.491 1.00 90.12 91 LEU A CA 1
ATOM 726 C C . LEU A 1 91 ? 10.814 -8.243 0.656 1.00 90.12 91 LEU A C 1
ATOM 728 O O . LEU A 1 91 ? 12.036 -8.310 0.687 1.00 90.12 91 LEU A O 1
ATOM 732 N N . PHE A 1 92 ? 10.041 -8.857 1.558 1.00 90.50 92 PHE A N 1
ATOM 733 C CA . PHE A 1 92 ? 10.577 -9.655 2.668 1.00 90.50 92 PHE A CA 1
ATOM 734 C C . PHE A 1 92 ? 11.482 -10.814 2.216 1.00 90.50 92 PHE A C 1
ATOM 736 O O . PHE A 1 92 ? 12.386 -11.188 2.950 1.00 90.50 92 PHE A O 1
ATOM 743 N N . TRP A 1 93 ? 11.277 -11.379 1.021 1.00 88.44 93 TRP A N 1
ATOM 744 C CA . TRP A 1 93 ? 12.122 -12.465 0.499 1.00 88.44 93 TRP A CA 1
ATOM 745 C C . TRP A 1 93 ? 13.443 -11.987 -0.117 1.00 88.44 93 TRP A C 1
ATOM 747 O O . TRP A 1 93 ? 14.249 -12.817 -0.537 1.00 88.44 93 TRP A O 1
ATOM 757 N N . HIS A 1 94 ? 13.646 -10.674 -0.219 1.00 82.62 94 HIS A N 1
ATOM 758 C CA . HIS A 1 94 ? 14.836 -10.064 -0.811 1.00 82.62 94 HIS A CA 1
ATOM 759 C C . HIS A 1 94 ? 15.786 -9.444 0.228 1.00 82.62 94 HIS A C 1
ATOM 761 O O . HIS A 1 94 ? 16.816 -8.901 -0.173 1.00 82.62 94 HIS A O 1
ATOM 767 N N . ASP A 1 95 ? 15.437 -9.524 1.516 1.00 63.09 95 ASP A N 1
ATOM 768 C CA . ASP A 1 95 ? 16.241 -9.083 2.668 1.00 63.09 95 ASP A CA 1
ATOM 769 C C . ASP A 1 95 ? 17.021 -10.261 3.287 1.00 63.09 95 ASP A C 1
ATOM 771 O O . ASP A 1 95 ? 16.481 -11.395 3.298 1.00 63.09 95 ASP A O 1
#